Protein AF-A0A392UFK6-F1 (afdb_monomer)

pLDDT: mean 71.47, std 17.28, range [40.41, 95.69]

Secondary structure (DSSP, 8-state):
------------------PPPPTT------PPP---EEEEE-SS-TT-EEEEETTS-HHHHHHHHHHHHHTHHHHS---

Solvent-accessible surface area (backbone atoms only — not comparable to full-atom values): 5551 Å² total; per-residue (Å²): 138,84,82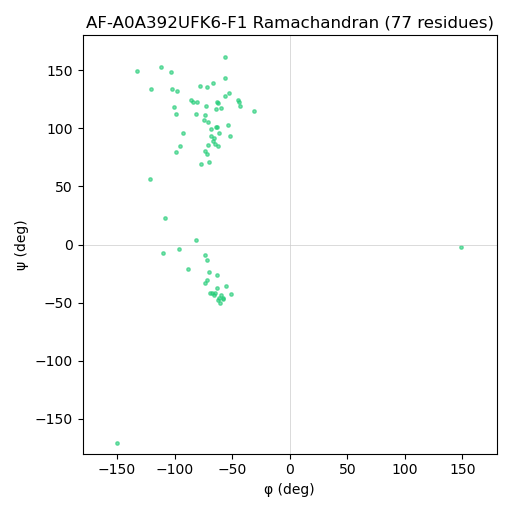,75,80,76,78,74,74,81,72,81,79,71,75,90,69,89,68,84,81,65,96,84,68,82,72,80,80,74,77,77,76,85,69,67,60,46,75,47,73,55,60,91,51,90,85,59,53,48,79,42,63,70,87,53,56,68,69,57,47,54,51,49,52,52,53,50,44,79,37,37,78,79,67,50,71,82,129

Foldseek 3Di:
DDPPPPPDPDPPCPDPDDDPDDPPDPPPDDPPPPADWDWDDQDPDPVDTDTDHPPDDPVVVVVVSVVCNVCVVVPPPDD

Organism: NCBI:txid97028

Structure (mmCIF, N/CA/C/O backbone):
data_AF-A0A392UFK6-F1
#
_entry.id   AF-A0A392UFK6-F1
#
loop_
_atom_site.group_PDB
_atom_site.id
_atom_site.type_symbol
_atom_site.label_atom_id
_atom_site.label_alt_id
_atom_site.label_comp_id
_atom_site.label_asym_id
_atom_site.label_entity_id
_atom_site.label_seq_id
_atom_site.pdbx_PDB_ins_code
_atom_site.Cartn_x
_atom_site.Cartn_y
_atom_site.Cartn_z
_atom_site.occupancy
_atom_site.B_iso_or_equiv
_atom_site.auth_seq_id
_atom_site.auth_comp_id
_atom_site.auth_asym_id
_atom_site.auth_atom_id
_atom_site.pdbx_PDB_model_num
ATOM 1 N N . LEU A 1 1 ? -7.831 -5.015 -27.795 1.00 44.31 1 LEU A N 1
ATOM 2 C CA . LEU A 1 1 ? -6.671 -5.374 -26.944 1.00 44.31 1 LEU A CA 1
ATOM 3 C C . LEU A 1 1 ? -7.185 -5.373 -25.515 1.00 44.31 1 LEU A C 1
ATOM 5 O O . LEU A 1 1 ? -6.910 -4.460 -24.752 1.00 44.31 1 LEU A O 1
ATOM 9 N N . ASP A 1 2 ? -8.015 -6.359 -25.189 1.00 40.41 2 ASP A N 1
ATOM 10 C CA . ASP A 1 2 ? -8.666 -6.457 -23.885 1.00 40.41 2 ASP A CA 1
ATOM 11 C C . ASP A 1 2 ? -7.823 -7.370 -23.006 1.00 40.41 2 ASP A C 1
ATOM 13 O O . ASP A 1 2 ? -8.020 -8.585 -22.943 1.00 40.41 2 ASP A O 1
ATOM 17 N N . ALA A 1 3 ? -6.815 -6.770 -22.375 1.00 42.91 3 ALA A N 1
ATOM 18 C CA . ALA A 1 3 ? -5.961 -7.437 -21.408 1.00 42.91 3 ALA A CA 1
ATOM 19 C C . ALA A 1 3 ? -6.741 -7.627 -20.099 1.00 42.91 3 ALA A C 1
ATOM 21 O O . ALA A 1 3 ? -6.620 -6.863 -19.144 1.00 42.91 3 ALA A O 1
ATOM 22 N N . ARG A 1 4 ? -7.578 -8.667 -20.073 1.00 50.38 4 ARG A N 1
ATOM 23 C CA . ARG A 1 4 ? -8.155 -9.218 -18.847 1.00 50.38 4 ARG A CA 1
ATOM 24 C C . ARG A 1 4 ? -7.014 -9.725 -17.967 1.00 50.38 4 ARG A C 1
ATOM 26 O O 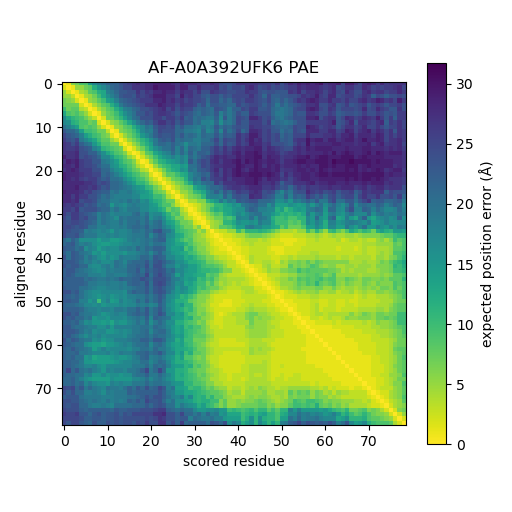. ARG A 1 4 ? -6.540 -10.844 -18.141 1.00 50.38 4 ARG A O 1
ATOM 33 N N . LEU A 1 5 ? -6.563 -8.902 -17.024 1.00 50.19 5 LEU A N 1
ATOM 34 C CA . LEU A 1 5 ? -5.658 -9.316 -15.956 1.00 50.19 5 LEU A CA 1
ATOM 35 C C . LEU A 1 5 ? -6.427 -10.194 -14.960 1.00 50.19 5 LEU A C 1
ATOM 37 O O . LEU A 1 5 ? -6.809 -9.757 -13.879 1.00 50.19 5 LEU A O 1
ATOM 41 N N . THR A 1 6 ? -6.656 -11.458 -15.315 1.00 46.88 6 THR A N 1
ATOM 42 C CA . THR A 1 6 ? -6.950 -12.499 -14.329 1.00 46.88 6 THR A CA 1
ATOM 43 C C . THR A 1 6 ? -5.658 -12.782 -13.568 1.00 46.88 6 THR A C 1
ATOM 45 O O . THR A 1 6 ? -4.876 -13.653 -13.954 1.00 46.88 6 THR A O 1
ATOM 48 N N . LYS A 1 7 ? -5.394 -12.000 -12.514 1.00 52.34 7 LYS A N 1
ATOM 49 C CA . LYS A 1 7 ? -4.375 -12.324 -11.514 1.00 52.34 7 LYS A CA 1
ATOM 50 C C . LYS A 1 7 ? -4.825 -13.605 -10.815 1.00 52.34 7 LYS A C 1
ATOM 52 O O . LYS A 1 7 ? -5.740 -13.599 -10.004 1.00 52.34 7 LYS A O 1
ATOM 57 N N . LYS A 1 8 ? -4.223 -14.719 -11.224 1.00 50.38 8 LYS A N 1
ATOM 58 C CA . LYS A 1 8 ? -4.370 -16.021 -10.581 1.00 50.38 8 LYS A CA 1
ATOM 59 C C . LYS A 1 8 ? -3.620 -15.917 -9.258 1.00 50.38 8 LYS A C 1
ATOM 61 O O . LYS A 1 8 ? -2.392 -15.851 -9.261 1.00 50.38 8 LYS A O 1
ATOM 66 N N . GLU A 1 9 ? -4.361 -15.805 -8.164 1.00 50.25 9 GLU A N 1
ATOM 67 C CA . GLU A 1 9 ? -3.799 -15.884 -6.822 1.00 50.25 9 GLU A CA 1
ATOM 68 C C . GLU A 1 9 ? -2.978 -17.166 -6.715 1.00 50.25 9 GLU A C 1
ATOM 70 O O . GLU A 1 9 ? -3.379 -18.240 -7.179 1.00 50.25 9 GLU A O 1
ATOM 75 N N . HIS A 1 10 ? -1.759 -17.004 -6.215 1.00 46.50 10 HIS A N 1
ATOM 76 C CA . HIS A 1 10 ? -0.806 -18.077 -6.054 1.00 46.50 10 HIS A CA 1
ATOM 77 C C . HIS A 1 10 ? -1.413 -19.063 -5.061 1.00 46.50 10 HIS A C 1
ATOM 79 O O . HIS A 1 10 ? -1.447 -18.811 -3.860 1.00 46.50 10 HIS A O 1
ATOM 85 N N . LYS A 1 11 ? -1.958 -20.155 -5.603 1.00 47.38 11 LYS A N 1
ATOM 86 C CA . LYS A 1 11 ? -2.406 -21.325 -4.859 1.00 47.38 11 LYS A CA 1
ATOM 87 C C . LYS A 1 11 ? -1.347 -21.626 -3.809 1.00 47.38 11 LYS A C 1
ATOM 89 O O . LYS A 1 11 ? -0.195 -21.866 -4.163 1.00 47.38 11 LYS A O 1
ATOM 94 N N . GLU A 1 12 ? -1.757 -21.579 -2.550 1.00 53.88 12 GLU A N 1
ATOM 95 C CA . GLU A 1 12 ? -0.979 -22.026 -1.409 1.00 53.88 12 GLU A CA 1
ATOM 96 C C . GLU A 1 12 ? -0.493 -23.459 -1.689 1.00 53.88 12 GLU A C 1
ATOM 98 O O . GLU A 1 12 ? -1.201 -24.444 -1.481 1.00 53.88 12 GLU A O 1
ATOM 103 N N . GLU A 1 13 ? 0.716 -23.597 -2.234 1.00 45.84 13 GLU A N 1
ATOM 104 C CA . GLU A 1 13 ? 1.453 -24.851 -2.219 1.00 45.84 13 GLU A CA 1
ATOM 105 C C . GLU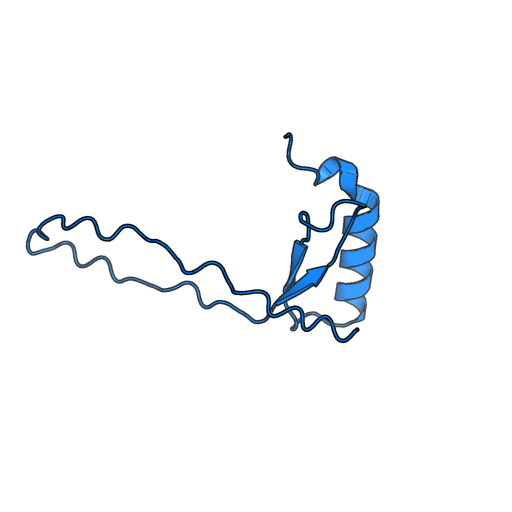 A 1 13 ? 2.037 -24.995 -0.816 1.00 45.84 13 GLU A C 1
ATOM 107 O O . GLU A 1 13 ? 3.237 -24.877 -0.582 1.00 45.84 13 GLU A O 1
ATOM 112 N N . LYS A 1 14 ? 1.157 -25.229 0.162 1.00 49.53 14 LYS A N 1
ATOM 113 C CA . LYS A 1 14 ? 1.577 -25.855 1.404 1.00 49.53 14 LYS A CA 1
ATOM 114 C C . LYS A 1 14 ? 1.781 -27.323 1.073 1.00 49.53 14 LYS A C 1
ATOM 116 O O . LYS A 1 14 ? 0.834 -28.051 0.772 1.00 49.53 14 LYS A O 1
ATOM 121 N N . MET A 1 15 ? 3.056 -27.689 1.021 1.00 45.56 15 MET A N 1
ATOM 122 C CA . MET A 1 15 ? 3.585 -29.023 0.777 1.00 45.56 15 MET A CA 1
ATOM 123 C C . MET A 1 15 ? 2.652 -30.114 1.308 1.00 45.56 15 MET A C 1
ATOM 125 O O . MET A 1 15 ? 2.451 -30.268 2.512 1.00 45.56 15 MET A O 1
ATOM 129 N N . LYS A 1 16 ? 2.113 -30.903 0.376 1.00 47.69 16 LYS A N 1
ATOM 130 C CA . LYS A 1 16 ? 1.634 -32.255 0.645 1.00 47.69 16 LYS A CA 1
ATOM 131 C C . LYS A 1 16 ? 2.852 -33.141 0.912 1.00 47.69 16 LYS A C 1
ATOM 133 O O . LYS A 1 16 ? 3.189 -33.964 0.069 1.00 47.69 16 LYS A O 1
ATOM 138 N N . ASP A 1 17 ? 3.518 -32.970 2.046 1.00 45.62 17 ASP A N 1
ATOM 139 C CA . ASP A 1 17 ? 4.401 -34.015 2.551 1.00 45.62 17 ASP A CA 1
ATOM 140 C C . ASP A 1 17 ? 3.638 -34.789 3.622 1.00 45.62 17 ASP A C 1
ATOM 142 O O . ASP A 1 17 ? 3.226 -34.249 4.650 1.00 45.62 17 ASP A O 1
ATOM 146 N N . LYS A 1 18 ? 3.330 -36.045 3.295 1.00 52.81 18 LYS A N 1
ATOM 147 C CA . LYS A 1 18 ? 2.688 -37.009 4.185 1.00 52.81 18 LYS A CA 1
ATOM 148 C C . LYS A 1 18 ? 3.643 -37.298 5.345 1.00 52.81 18 LYS A C 1
ATOM 150 O O . LYS A 1 18 ? 4.369 -38.285 5.299 1.00 52.81 18 LYS A O 1
ATOM 155 N N . VAL A 1 19 ? 3.601 -36.499 6.402 1.00 52.69 19 VAL A N 1
ATOM 156 C CA . VAL A 1 19 ? 4.077 -36.963 7.707 1.00 52.69 19 VAL A CA 1
ATOM 157 C C . VAL A 1 19 ? 2.911 -37.723 8.348 1.00 52.69 19 VAL A C 1
ATOM 159 O O . VAL A 1 19 ? 1.822 -37.155 8.441 1.00 52.69 19 VAL A O 1
ATOM 162 N N . PRO A 1 20 ? 3.065 -39.004 8.728 1.00 47.41 20 PRO A N 1
ATOM 163 C CA . PRO A 1 20 ? 2.037 -39.710 9.482 1.00 47.41 20 PRO A CA 1
ATOM 164 C C . PRO A 1 20 ? 1.799 -38.952 10.792 1.00 47.41 20 PRO A C 1
ATOM 166 O O . PRO A 1 20 ? 2.726 -38.785 11.581 1.00 47.41 20 PRO A O 1
ATOM 169 N N . GLU A 1 21 ? 0.586 -38.437 10.988 1.00 53.03 21 GLU A N 1
ATOM 170 C CA . GLU A 1 21 ? 0.202 -37.755 12.223 1.00 53.03 21 GLU A CA 1
ATOM 171 C C . GLU A 1 21 ? 0.264 -38.729 13.402 1.00 53.03 21 GLU A C 1
ATOM 173 O O . GLU A 1 21 ? -0.408 -39.763 13.416 1.00 53.03 21 GLU A O 1
ATOM 178 N N . GLU A 1 22 ? 1.062 -38.379 14.408 1.00 61.47 22 GLU A N 1
ATOM 179 C CA . GLU A 1 22 ? 0.991 -39.010 15.719 1.00 61.47 22 GLU A CA 1
ATOM 180 C C . GLU A 1 22 ? -0.292 -38.540 16.434 1.00 61.47 22 GLU A C 1
ATOM 182 O O . GLU A 1 22 ? -0.617 -37.344 16.391 1.00 61.47 22 GLU A O 1
ATOM 187 N N . PRO A 1 23 ? -1.050 -39.448 17.082 1.00 49.75 23 PRO A N 1
ATOM 188 C CA . PRO A 1 23 ? -2.351 -39.134 17.666 1.00 49.75 23 PRO A CA 1
ATOM 189 C C . PRO A 1 23 ? -2.186 -38.185 18.861 1.00 49.75 23 PRO A C 1
ATOM 191 O O . PRO A 1 23 ? -1.849 -38.611 19.963 1.00 49.75 23 PRO A O 1
ATOM 194 N N . GLY A 1 24 ? -2.414 -36.888 18.638 1.00 56.41 24 GLY A N 1
ATOM 195 C CA . GLY A 1 24 ? -2.358 -35.869 19.693 1.00 56.41 24 GLY A CA 1
ATOM 196 C C . GLY A 1 24 ? -1.916 -34.468 19.266 1.00 56.41 24 GLY A C 1
ATOM 197 O O . GLY A 1 24 ? -1.912 -33.570 20.104 1.00 56.41 24 GLY A O 1
ATOM 198 N N . THR A 1 25 ? -1.561 -34.241 17.996 1.00 56.75 25 THR A N 1
ATOM 199 C CA . THR A 1 25 ? -1.169 -32.906 17.500 1.00 56.75 25 THR A CA 1
ATOM 200 C C . THR A 1 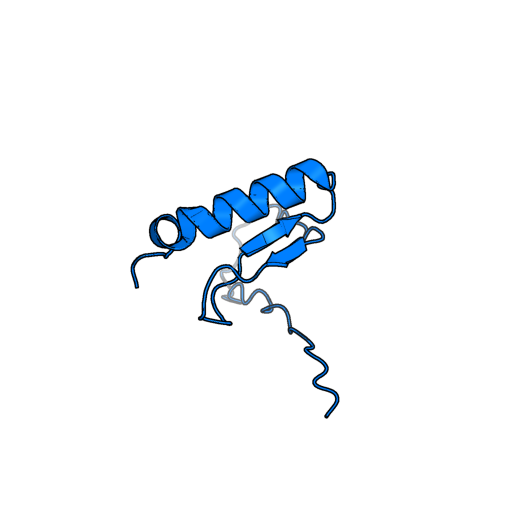25 ? -2.054 -32.433 16.352 1.00 56.75 25 THR A C 1
ATOM 202 O O . THR A 1 25 ? -1.571 -32.081 15.280 1.00 56.75 25 THR A O 1
ATOM 205 N N . GLU A 1 26 ? -3.365 -32.385 16.591 1.00 64.75 26 GLU A N 1
ATOM 206 C CA . GLU A 1 26 ? -4.312 -31.763 15.665 1.00 64.75 26 GLU A CA 1
ATOM 207 C C . GLU A 1 26 ? -4.028 -30.251 15.633 1.00 64.75 26 GLU A C 1
ATOM 209 O O . GLU A 1 26 ? -4.512 -29.466 16.450 1.00 64.75 26 GLU A O 1
ATOM 214 N N . LYS A 1 27 ? -3.131 -29.835 14.733 1.00 67.12 27 LYS A N 1
ATOM 215 C CA . LYS A 1 27 ? -2.858 -28.424 14.461 1.00 67.12 27 LYS A CA 1
ATOM 216 C C . LYS A 1 27 ? -4.111 -27.877 13.801 1.00 67.12 27 LYS A C 1
ATOM 218 O O . LYS A 1 27 ? -4.255 -27.995 12.588 1.00 67.12 27 LYS A O 1
ATOM 223 N N . ILE A 1 28 ? -5.012 -27.315 14.605 1.00 74.88 28 ILE A N 1
ATOM 224 C CA . ILE A 1 28 ? -6.214 -26.630 14.129 1.00 74.88 28 ILE A CA 1
ATOM 225 C C . ILE A 1 28 ? -5.749 -25.582 13.118 1.00 74.88 28 ILE A C 1
ATOM 227 O O . ILE A 1 28 ? -5.147 -24.563 13.464 1.00 74.88 28 ILE A O 1
ATOM 231 N N . TYR A 1 29 ? -5.927 -25.899 11.839 1.00 73.19 29 TYR A N 1
ATOM 232 C CA . TYR A 1 29 ? -5.518 -25.033 10.755 1.00 73.19 29 TYR A CA 1
ATOM 233 C C . TYR A 1 29 ? -6.517 -23.882 10.726 1.00 73.19 29 TYR A C 1
ATOM 235 O O . TYR A 1 29 ? -7.695 -24.076 10.433 1.00 73.19 29 TYR A O 1
ATOM 243 N N . HIS A 1 30 ? -6.044 -22.691 11.076 1.00 76.19 30 HIS A N 1
ATOM 244 C CA . HIS A 1 30 ? -6.762 -21.447 10.856 1.00 76.19 30 HIS A CA 1
ATOM 245 C C . HIS A 1 30 ? -6.294 -20.902 9.503 1.00 76.19 30 HIS A C 1
ATOM 247 O O . HIS A 1 30 ? -5.223 -20.289 9.459 1.00 76.19 30 HIS A O 1
ATOM 253 N N . PRO A 1 31 ? -7.018 -21.154 8.393 1.00 75.44 31 PRO A N 1
ATOM 254 C CA . PRO A 1 31 ? -6.714 -20.477 7.145 1.00 75.44 31 PRO A CA 1
ATOM 255 C C . PRO A 1 31 ? -6.785 -18.981 7.415 1.00 75.44 31 PRO A C 1
ATOM 257 O O . PRO A 1 31 ? -7.768 -18.500 7.983 1.00 75.44 31 PRO A O 1
ATOM 260 N N . ILE A 1 32 ? -5.728 -18.260 7.053 1.00 71.69 32 ILE A N 1
ATOM 261 C CA . ILE A 1 32 ? -5.766 -16.803 7.068 1.00 71.69 32 ILE A CA 1
ATOM 262 C C . ILE A 1 32 ? -6.820 -16.438 6.025 1.00 71.69 32 ILE A C 1
ATOM 264 O O . ILE A 1 32 ? -6.639 -16.805 4.865 1.00 71.69 32 ILE A O 1
ATOM 268 N N . PRO A 1 33 ? -7.941 -15.803 6.404 1.00 69.44 33 PRO A N 1
ATOM 269 C CA . PRO A 1 33 ? -8.906 -15.393 5.408 1.00 69.44 33 PRO A CA 1
ATOM 270 C C . PRO A 1 33 ? -8.212 -14.388 4.495 1.00 69.44 33 PRO A C 1
ATOM 272 O O . PRO A 1 33 ? -7.700 -13.366 4.965 1.00 69.44 33 PRO A O 1
ATOM 275 N N . ASP A 1 34 ? -8.175 -14.701 3.204 1.00 72.56 34 ASP A N 1
ATOM 276 C CA . ASP A 1 34 ? -7.792 -13.773 2.151 1.00 72.56 34 ASP A CA 1
ATOM 277 C C . ASP A 1 34 ? -8.809 -12.628 2.158 1.00 72.56 34 ASP A C 1
ATOM 279 O O . ASP A 1 34 ? -9.839 -12.677 1.494 1.00 72.56 34 ASP A O 1
ATOM 283 N N . GLY A 1 35 ? -8.583 -11.630 3.015 1.00 80.00 35 GLY A N 1
ATOM 284 C CA . GLY A 1 35 ? -9.403 -10.426 3.049 1.00 80.00 35 GLY A CA 1
ATOM 285 C C . GLY A 1 35 ? -9.431 -9.742 1.679 1.00 80.00 35 GLY A C 1
ATOM 286 O O . GLY A 1 35 ? -8.570 -9.971 0.830 1.00 80.00 35 GLY A O 1
ATOM 287 N N . ASP A 1 36 ? -10.410 -8.871 1.457 1.00 88.81 36 ASP A N 1
ATOM 288 C CA . ASP A 1 36 ? -10.470 -8.090 0.225 1.00 88.81 36 ASP A CA 1
ATOM 289 C C . ASP A 1 36 ? -9.382 -7.000 0.219 1.00 88.81 36 ASP A C 1
ATOM 291 O O . ASP A 1 36 ? -9.363 -6.094 1.065 1.00 88.81 36 ASP A O 1
ATOM 295 N N . PHE A 1 37 ? -8.483 -7.065 -0.767 1.00 87.69 37 PHE A N 1
ATOM 296 C CA . PHE A 1 37 ? -7.400 -6.100 -0.959 1.00 87.69 37 PHE A CA 1
ATOM 297 C C . PHE A 1 37 ? -7.300 -5.636 -2.414 1.00 87.69 37 PHE A C 1
ATOM 299 O O . PHE A 1 37 ? -7.508 -6.401 -3.354 1.00 87.69 37 PHE A O 1
ATOM 306 N N . GLU A 1 38 ? -6.857 -4.400 -2.598 1.00 88.31 38 GLU A N 1
ATOM 307 C CA . GLU A 1 38 ? -6.411 -3.852 -3.875 1.00 88.31 38 GLU A CA 1
ATOM 308 C C . GLU A 1 38 ? -4.884 -3.796 -3.928 1.00 88.31 38 GLU A C 1
ATOM 310 O O . GLU A 1 38 ? -4.224 -3.593 -2.911 1.00 88.31 38 GLU A O 1
ATOM 315 N N . ILE A 1 39 ? -4.305 -3.951 -5.120 1.00 86.12 39 ILE A N 1
ATOM 316 C CA . ILE A 1 39 ? -2.856 -3.830 -5.317 1.00 86.12 39 ILE A CA 1
ATOM 317 C C . ILE A 1 39 ? -2.548 -2.449 -5.892 1.00 86.12 39 ILE A C 1
ATOM 319 O O . ILE A 1 39 ? -2.952 -2.154 -7.018 1.00 86.12 39 ILE A O 1
ATOM 323 N N . ILE A 1 40 ? -1.784 -1.643 -5.157 1.00 84.75 40 ILE A N 1
ATOM 324 C CA . ILE A 1 40 ? -1.285 -0.344 -5.621 1.00 84.75 40 ILE A CA 1
ATOM 325 C C . ILE A 1 40 ? 0.150 -0.494 -6.131 1.00 84.75 40 ILE A C 1
ATOM 327 O O . ILE A 1 40 ? 0.998 -1.093 -5.467 1.00 84.75 40 ILE A O 1
ATOM 331 N N . GLN A 1 41 ? 0.416 0.052 -7.320 1.00 85.81 41 GLN A N 1
ATOM 332 C CA . GLN A 1 41 ? 1.760 0.146 -7.894 1.00 85.81 41 GLN A CA 1
ATOM 333 C C . GLN A 1 41 ? 2.443 1.418 -7.379 1.00 85.81 4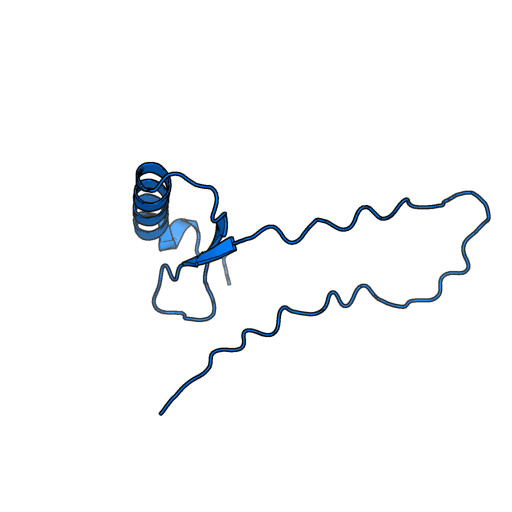1 GLN A C 1
ATOM 335 O O . GLN A 1 41 ? 1.892 2.511 -7.514 1.00 85.81 41 GLN A O 1
ATOM 340 N N . LEU A 1 42 ? 3.622 1.270 -6.774 1.00 79.75 42 LEU A N 1
ATOM 341 C CA . LEU A 1 42 ? 4.358 2.379 -6.150 1.00 79.75 42 LEU A CA 1
ATOM 342 C C . LEU A 1 42 ? 5.634 2.775 -6.902 1.00 79.75 42 LEU A C 1
ATOM 344 O O . LEU A 1 42 ? 6.238 3.783 -6.557 1.00 79.75 42 LEU A O 1
ATOM 348 N N . GLY A 1 43 ? 6.029 2.018 -7.928 1.00 77.56 43 GLY A N 1
ATOM 349 C CA . GLY A 1 43 ? 7.222 2.280 -8.733 1.00 77.56 43 GLY A CA 1
ATOM 350 C C . GLY A 1 43 ? 7.072 1.785 -10.171 1.00 77.56 43 GLY A C 1
ATOM 351 O O . GLY A 1 43 ? 5.986 1.386 -10.586 1.00 77.56 43 GLY A O 1
ATOM 352 N N . GLU A 1 44 ? 8.171 1.813 -10.927 1.00 78.12 44 GLU A N 1
ATOM 353 C CA . GLU A 1 44 ? 8.204 1.375 -12.333 1.00 78.12 44 GLU A CA 1
ATOM 354 C C . GLU A 1 44 ? 8.057 -0.137 -12.507 1.00 78.12 44 GLU A C 1
ATOM 356 O O . GLU A 1 44 ? 7.640 -0.589 -13.572 1.00 78.12 44 GLU A O 1
ATOM 361 N N . ASP A 1 45 ? 8.388 -0.919 -11.478 1.00 80.19 45 ASP A N 1
ATOM 362 C CA . ASP A 1 45 ? 8.303 -2.369 -11.553 1.00 80.19 45 ASP A CA 1
ATOM 363 C C . ASP A 1 45 ? 6.855 -2.852 -11.320 1.00 80.19 45 ASP A C 1
ATOM 365 O O . ASP A 1 45 ? 6.340 -2.761 -10.200 1.00 80.19 45 ASP A O 1
ATOM 369 N N . PRO A 1 46 ? 6.186 -3.421 -12.341 1.00 76.81 46 PRO A N 1
ATOM 370 C CA . PRO A 1 46 ? 4.789 -3.839 -12.237 1.00 76.81 46 PRO A CA 1
ATOM 371 C C . PRO A 1 46 ? 4.600 -5.105 -11.387 1.00 76.81 46 PRO A C 1
ATOM 373 O O . PRO A 1 46 ? 3.464 -5.492 -11.093 1.00 76.81 46 PRO A O 1
ATOM 376 N N . THR A 1 47 ? 5.691 -5.778 -11.006 1.00 78.25 47 THR A N 1
ATOM 377 C CA . THR A 1 47 ? 5.674 -6.963 -10.142 1.00 78.25 47 THR A CA 1
ATOM 378 C C . THR A 1 47 ? 5.737 -6.590 -8.659 1.00 78.25 47 THR A C 1
ATOM 380 O O . THR A 1 47 ? 5.267 -7.359 -7.820 1.00 78.25 47 THR A O 1
ATOM 383 N N . LYS A 1 48 ? 6.214 -5.381 -8.327 1.00 77.50 48 LYS A N 1
ATOM 384 C CA . LYS A 1 48 ? 6.322 -4.855 -6.958 1.00 77.50 48 LYS A CA 1
ATOM 385 C C . LYS A 1 48 ? 5.148 -3.930 -6.613 1.00 77.50 48 LYS A C 1
ATOM 387 O O . LYS A 1 48 ? 5.253 -2.706 -6.638 1.00 77.50 48 LYS A O 1
ATOM 392 N N . GLY A 1 49 ? 4.006 -4.534 -6.278 1.00 82.19 49 GLY A N 1
ATOM 393 C CA . GLY A 1 49 ? 2.816 -3.831 -5.780 1.00 82.19 49 GLY A CA 1
ATOM 394 C C . GLY A 1 49 ? 2.506 -4.140 -4.312 1.00 82.19 49 GLY A C 1
ATOM 395 O O . GLY A 1 49 ? 2.815 -5.227 -3.827 1.00 82.19 49 GLY A O 1
ATOM 396 N N . ILE A 1 50 ? 1.852 -3.207 -3.614 1.00 85.31 50 ILE A N 1
ATOM 397 C CA . ILE A 1 50 ? 1.429 -3.368 -2.210 1.00 85.31 50 ILE A CA 1
ATOM 398 C C . ILE A 1 50 ? -0.065 -3.689 -2.137 1.00 85.31 50 ILE A C 1
ATOM 400 O O . ILE A 1 50 ? -0.867 -3.019 -2.784 1.00 85.31 50 ILE A O 1
ATOM 404 N N . LYS A 1 51 ? -0.442 -4.693 -1.330 1.00 87.38 51 LYS A N 1
ATOM 405 C CA . LYS A 1 51 ? -1.845 -5.030 -1.022 1.00 87.38 51 LYS A CA 1
ATOM 406 C C . LYS A 1 51 ? -2.387 -4.086 0.060 1.00 87.38 51 LYS A C 1
ATOM 408 O O . LYS A 1 51 ? -1.844 -4.041 1.160 1.00 87.38 51 LYS A O 1
ATOM 413 N N . ILE A 1 52 ? -3.470 -3.368 -0.233 1.00 88.56 52 ILE A N 1
ATOM 414 C CA . ILE A 1 52 ? -4.171 -2.459 0.686 1.00 88.56 52 ILE A CA 1
ATOM 415 C C . ILE A 1 52 ? -5.618 -2.919 0.850 1.00 88.56 52 ILE A C 1
ATOM 417 O O . ILE A 1 52 ? -6.280 -3.225 -0.135 1.00 88.56 52 ILE A O 1
ATOM 421 N N . GLY A 1 53 ? -6.119 -2.972 2.086 1.00 89.31 53 GLY A N 1
ATOM 422 C CA . GLY A 1 53 ? -7.480 -3.444 2.363 1.00 89.31 53 GLY A CA 1
ATOM 423 C C . GLY A 1 53 ? -8.545 -2.502 1.804 1.00 89.31 53 GLY A C 1
ATOM 424 O O . GLY A 1 53 ? -8.428 -1.284 1.944 1.00 89.31 53 GLY A O 1
ATOM 425 N N . VAL A 1 54 ? -9.610 -3.056 1.219 1.00 88.31 54 VAL A N 1
ATOM 426 C CA . VAL A 1 54 ? -10.698 -2.255 0.6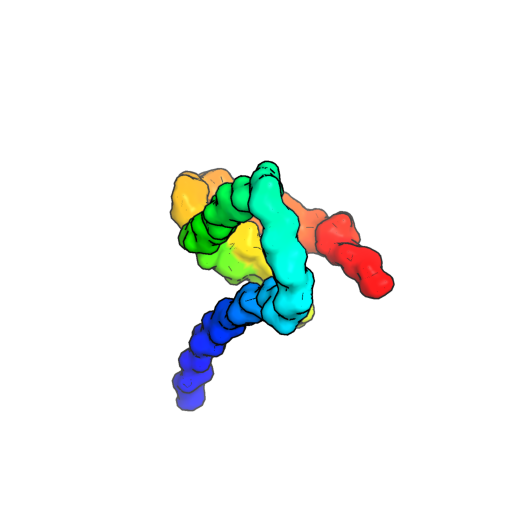14 1.00 88.31 54 VAL A CA 1
ATOM 427 C C . VAL A 1 54 ? -11.590 -1.553 1.642 1.00 88.31 54 VAL A C 1
ATOM 429 O O . VAL A 1 54 ? -12.348 -0.656 1.293 1.00 88.31 54 VAL A O 1
ATOM 432 N N . GLY A 1 55 ? -11.491 -1.928 2.920 1.00 89.00 55 GLY A N 1
ATOM 433 C CA . GLY A 1 55 ? -12.276 -1.346 4.013 1.00 89.00 55 GLY A CA 1
ATOM 434 C C . GLY A 1 55 ? -11.742 -0.020 4.567 1.00 89.00 55 GLY A C 1
ATOM 435 O O . GLY A 1 55 ? -12.273 0.473 5.561 1.00 89.00 55 GLY A O 1
ATOM 436 N N . LEU A 1 56 ? -10.677 0.544 3.987 1.00 90.06 56 LEU A N 1
ATOM 437 C CA . LEU A 1 56 ? -10.115 1.813 4.452 1.00 90.06 56 LEU A CA 1
ATOM 438 C C . LEU A 1 56 ? -10.955 3.007 3.969 1.00 90.06 56 LEU A C 1
ATOM 440 O O . LEU A 1 56 ? -11.283 3.072 2.783 1.00 90.06 56 LEU A O 1
ATOM 444 N N . PRO A 1 57 ? -11.237 4.002 4.833 1.00 95.06 57 PRO A N 1
ATOM 445 C CA . PRO A 1 57 ? -11.840 5.258 4.398 1.00 95.06 57 PRO A CA 1
ATOM 446 C C . PRO A 1 57 ? -11.003 5.935 3.307 1.00 95.06 57 PRO A C 1
ATOM 448 O O . PRO A 1 57 ? -9.774 5.948 3.393 1.00 95.06 57 PRO A O 1
ATOM 451 N N . ASP A 1 58 ? -11.650 6.578 2.331 1.00 92.19 58 ASP A N 1
ATOM 452 C CA . ASP A 1 58 ? -10.979 7.215 1.186 1.00 92.19 58 ASP A CA 1
ATOM 453 C C . ASP A 1 58 ? -9.836 8.156 1.577 1.00 92.19 58 ASP A C 1
ATOM 455 O O . ASP A 1 58 ? -8.773 8.145 0.957 1.00 92.19 58 ASP A O 1
ATOM 459 N N . LEU A 1 59 ? -10.039 8.968 2.617 1.00 95.69 59 LEU A N 1
ATOM 460 C CA . LEU A 1 59 ? -9.015 9.894 3.097 1.00 95.69 59 LEU A CA 1
ATOM 461 C C . LEU A 1 59 ? -7.761 9.145 3.569 1.00 95.69 59 LEU A C 1
ATOM 463 O O . LEU A 1 59 ? -6.650 9.498 3.179 1.00 95.69 59 LEU A O 1
ATOM 467 N N . VAL A 1 60 ? -7.955 8.084 4.355 1.00 94.38 60 VAL A N 1
ATOM 468 C CA . VAL A 1 60 ? -6.871 7.243 4.878 1.00 94.38 60 VAL A CA 1
ATOM 469 C C . VAL A 1 60 ? -6.175 6.516 3.737 1.00 94.38 60 VAL A C 1
ATOM 471 O O . VAL A 1 60 ? -4.950 6.496 3.686 1.00 94.38 60 VAL A O 1
ATOM 474 N N . LYS A 1 61 ? -6.941 5.976 2.783 1.00 92.12 61 LYS A N 1
ATOM 475 C CA . LYS A 1 61 ? -6.405 5.291 1.603 1.00 92.12 61 LYS A CA 1
ATOM 476 C C . LYS A 1 61 ? -5.488 6.207 0.790 1.00 92.12 61 LYS A C 1
ATOM 478 O O . LYS A 1 61 ? -4.375 5.812 0.462 1.00 92.12 61 LYS A O 1
ATOM 483 N N . ARG A 1 62 ? -5.912 7.448 0.527 1.00 92.06 62 ARG A N 1
ATOM 484 C CA . ARG A 1 62 ? -5.112 8.436 -0.221 1.00 92.06 62 ARG A CA 1
ATOM 485 C C . ARG A 1 62 ? -3.864 8.880 0.535 1.00 92.06 62 ARG A C 1
ATOM 487 O O . ARG A 1 62 ? -2.806 9.004 -0.071 1.00 92.06 62 ARG A O 1
ATOM 494 N N . GLN A 1 63 ? -3.978 9.117 1.841 1.00 95.31 63 GLN A N 1
ATOM 495 C CA . GLN A 1 63 ? -2.829 9.483 2.675 1.00 95.31 63 GLN A CA 1
ATOM 496 C C . GLN A 1 63 ? -1.809 8.346 2.758 1.00 95.31 63 GLN A C 1
ATOM 498 O O . GLN A 1 63 ? -0.610 8.585 2.644 1.00 95.31 63 GLN A O 1
ATOM 503 N N . LEU A 1 64 ? -2.289 7.111 2.906 1.00 92.25 64 LEU A N 1
ATOM 504 C CA . LEU A 1 64 ? -1.453 5.920 2.893 1.00 92.25 64 LEU A CA 1
ATOM 505 C C . LEU A 1 64 ? -0.745 5.765 1.545 1.00 92.25 64 LEU A C 1
ATOM 507 O O . LEU A 1 64 ? 0.463 5.573 1.519 1.00 92.25 64 LEU A O 1
ATOM 511 N N . GLU A 1 65 ? -1.464 5.899 0.431 1.00 89.50 65 GLU A N 1
ATOM 512 C CA . GLU A 1 65 ? -0.874 5.820 -0.906 1.00 89.50 65 GLU A CA 1
ATOM 513 C C . GLU A 1 65 ? 0.200 6.894 -1.136 1.00 89.50 65 GLU A C 1
ATOM 515 O O . GLU A 1 65 ? 1.266 6.577 -1.659 1.00 89.50 65 GLU A O 1
ATOM 520 N N . ALA A 1 66 ? -0.048 8.141 -0.724 1.00 91.50 66 ALA A N 1
ATOM 521 C CA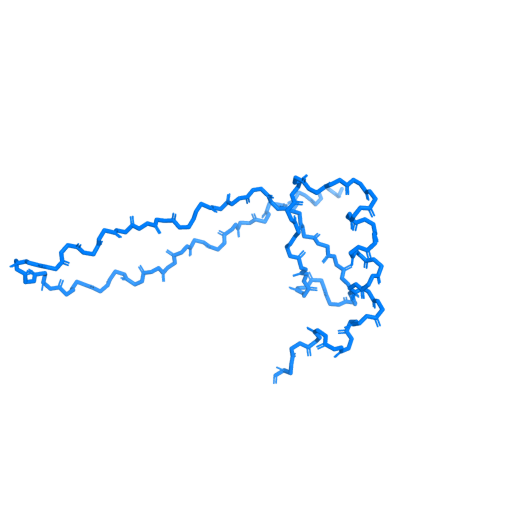 . ALA A 1 66 ? 0.938 9.218 -0.820 1.00 91.50 66 ALA A CA 1
ATOM 522 C C . ALA A 1 66 ? 2.203 8.891 -0.014 1.00 91.50 66 ALA A C 1
ATOM 524 O O . ALA A 1 66 ? 3.300 8.893 -0.568 1.00 91.50 66 ALA A O 1
ATOM 525 N N . CYS A 1 67 ? 2.031 8.491 1.249 1.00 91.38 67 CYS A N 1
ATOM 526 C CA . CYS A 1 67 ? 3.131 8.097 2.124 1.00 91.38 67 CYS A CA 1
ATOM 527 C C . CYS A 1 67 ? 3.940 6.937 1.527 1.00 91.38 67 CYS A C 1
ATOM 529 O O . CYS A 1 67 ? 5.165 6.987 1.462 1.00 91.38 67 CYS A O 1
ATOM 531 N N . LEU A 1 68 ? 3.271 5.902 1.024 1.00 88.00 68 LEU A N 1
ATOM 532 C CA . LEU A 1 68 ? 3.937 4.751 0.423 1.00 88.00 68 LEU A CA 1
ATOM 533 C C . LEU A 1 68 ? 4.739 5.119 -0.836 1.00 88.00 68 LEU A C 1
ATOM 535 O O . LEU A 1 68 ? 5.823 4.577 -1.037 1.00 88.00 68 LEU A O 1
ATOM 539 N N . LYS A 1 69 ? 4.241 6.048 -1.662 1.00 85.38 69 LYS A N 1
ATOM 540 C CA . LYS A 1 69 ? 4.958 6.537 -2.852 1.00 85.38 69 LYS A CA 1
ATOM 541 C C . LYS A 1 69 ? 6.183 7.370 -2.491 1.00 85.38 69 LYS A C 1
ATOM 543 O O . LYS A 1 69 ? 7.230 7.189 -3.102 1.00 85.38 69 LYS A O 1
ATOM 548 N N . GLU A 1 70 ? 6.073 8.247 -1.495 1.00 88.19 70 GLU A N 1
ATOM 549 C CA . GLU A 1 70 ? 7.202 9.060 -1.015 1.00 88.19 70 GLU A CA 1
ATOM 550 C C . GLU A 1 70 ? 8.327 8.204 -0.421 1.00 88.19 70 GLU A C 1
ATOM 552 O O . GLU A 1 70 ? 9.488 8.593 -0.455 1.00 88.19 70 GLU A O 1
ATOM 557 N N . ASN A 1 71 ? 7.992 7.014 0.080 1.00 87.38 71 ASN A N 1
ATOM 558 C CA . ASN A 1 71 ? 8.920 6.106 0.747 1.00 87.38 71 ASN A CA 1
ATOM 559 C C . ASN A 1 71 ? 9.253 4.868 -0.107 1.00 87.38 71 ASN A C 1
ATOM 561 O O . ASN A 1 71 ? 9.649 3.833 0.429 1.00 87.38 71 ASN A O 1
ATOM 565 N N . VAL A 1 72 ? 9.098 4.940 -1.435 1.00 80.25 72 VAL A N 1
ATOM 566 C CA . VAL A 1 72 ? 9.302 3.783 -2.326 1.00 80.25 72 VAL A CA 1
ATOM 567 C C . VAL A 1 72 ? 10.691 3.153 -2.173 1.00 80.25 72 VAL A C 1
ATOM 569 O O . VAL A 1 72 ? 10.817 1.934 -2.204 1.00 80.25 72 VAL A O 1
ATOM 572 N N . GLU A 1 73 ? 11.724 3.961 -1.934 1.00 78.06 73 GLU A N 1
ATOM 573 C CA . GLU A 1 73 ? 13.098 3.500 -1.699 1.00 78.06 73 GLU A CA 1
ATOM 574 C C . GLU A 1 73 ? 13.292 2.820 -0.334 1.00 78.06 73 GLU A C 1
ATOM 576 O O . GLU A 1 73 ? 14.086 1.891 -0.223 1.00 78.06 73 GLU A 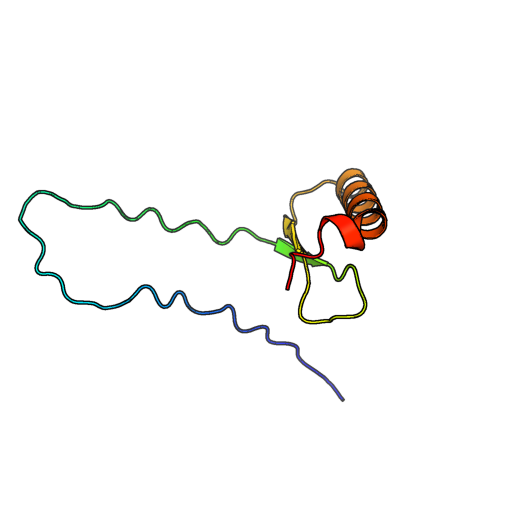O 1
ATOM 581 N N . LEU A 1 74 ? 12.525 3.222 0.686 1.00 78.88 74 LEU A N 1
ATOM 582 C CA . LEU A 1 74 ? 12.519 2.599 2.016 1.00 78.88 74 LEU A CA 1
ATOM 583 C C . LEU A 1 74 ? 11.813 1.238 2.008 1.00 78.88 74 LEU A C 1
ATOM 585 O O . LEU A 1 74 ? 12.196 0.339 2.754 1.00 78.88 74 LEU A O 1
ATOM 589 N N . PHE A 1 75 ? 10.784 1.091 1.170 1.00 69.75 75 PHE A N 1
ATOM 590 C CA . PHE A 1 75 ? 10.013 -0.148 1.022 1.00 69.75 75 PHE A CA 1
ATOM 591 C C . PHE A 1 75 ? 10.476 -1.028 -0.143 1.00 69.75 75 PHE A C 1
ATOM 593 O O . PHE A 1 75 ? 9.969 -2.141 -0.313 1.00 69.75 75 PHE A O 1
ATOM 600 N N . ALA A 1 76 ? 11.448 -0.573 -0.934 1.00 66.56 76 ALA A N 1
ATOM 601 C CA . ALA A 1 76 ? 12.151 -1.414 -1.883 1.00 66.56 76 ALA A CA 1
ATOM 602 C C . ALA A 1 76 ? 12.952 -2.451 -1.088 1.00 66.56 76 ALA A C 1
ATOM 604 O O . ALA A 1 76 ? 14.082 -2.198 -0.678 1.00 66.56 76 ALA A O 1
ATOM 605 N N . TRP A 1 77 ? 12.348 -3.620 -0.839 1.00 55.66 77 TRP A N 1
ATOM 606 C CA . TRP A 1 77 ? 13.055 -4.773 -0.282 1.00 55.66 77 TRP A CA 1
ATOM 607 C C . TRP A 1 77 ? 14.385 -4.926 -1.023 1.00 55.66 77 TRP A C 1
ATOM 609 O O . TRP A 1 77 ? 14.390 -4.996 -2.259 1.00 55.66 77 TRP A O 1
ATOM 619 N N . SER A 1 78 ? 15.486 -4.929 -0.265 1.00 55.91 78 SER A N 1
ATOM 620 C CA . SER A 1 78 ? 16.81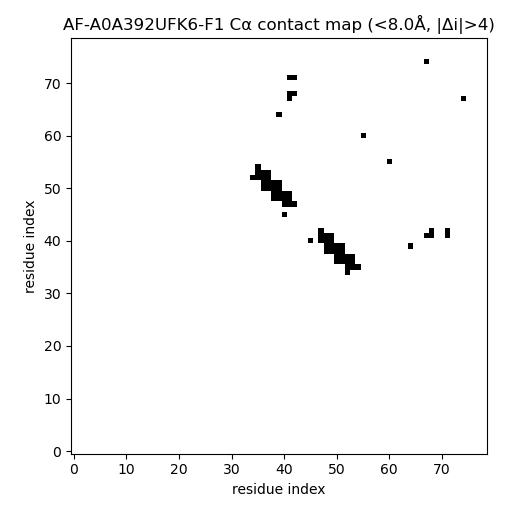6 -5.270 -0.766 1.00 55.91 78 SER A CA 1
ATOM 621 C C . SER A 1 78 ? 16.698 -6.511 -1.651 1.00 55.91 78 SER A C 1
ATOM 623 O O . SER A 1 78 ? 16.134 -7.512 -1.201 1.00 55.91 78 SER A O 1
ATOM 625 N N . ALA A 1 79 ? 17.141 -6.380 -2.904 1.00 55.03 79 ALA A N 1
ATOM 626 C CA . ALA A 1 79 ? 17.098 -7.444 -3.904 1.00 55.03 79 ALA A CA 1
ATOM 627 C C . ALA A 1 79 ? 17.837 -8.706 -3.439 1.00 55.03 79 ALA A C 1
ATOM 629 O O . ALA A 1 79 ? 18.847 -8.561 -2.711 1.00 55.03 79 ALA A O 1
#

Radius of gyration: 18.5 Å; Cα contacts (8 Å, |Δi|>4): 36; chains: 1; bounding box: 29×50×47 Å

Mean predicted aligned error: 14.81 Å

Sequence (79 aa):
LDARLTKKEHKEEKMKDKVPEEPGTEKIYHPIPDGDFEIIQLGEDPTKGIKIGVGLPDLVKRQLEACLKENVELFAWSA